Protein AF-A0A7C4H0T0-F1 (afdb_monomer_lite)

pLDDT: mean 77.44, std 15.04, range [39.59, 94.25]

Foldseek 3Di:
DDPPQDWDQDPVVRDTAGWDWDDKDFQDDDPPDGGWIWTWIAGPPPRDIDIDIGDPPDPDD

Sequence (61 aa):
MKDLNYVFYCRRCKKLVKVYEAYVEEKVFPEVKPEFDVATWCCSICGEPIVQVSRKCKPGV

Secondary structure (DSSP, 8-state):
------EEEETTTTEEEEEEEEEEEEEE--TTS--EEEEEEEETTT--EEEEEEE--PPP-

Structure (mmCIF, N/CA/C/O backbone):
data_AF-A0A7C4H0T0-F1
#
_entry.id   AF-A0A7C4H0T0-F1
#
loop_
_atom_site.group_PDB
_atom_site.id
_atom_site.type_symbol
_atom_site.label_atom_id
_atom_site.label_alt_id
_atom_site.label_comp_id
_atom_site.label_asym_id
_atom_site.label_entity_id
_atom_site.label_seq_id
_atom_site.pdbx_PDB_ins_code
_atom_site.Cartn_x
_atom_site.Cartn_y
_atom_site.Cartn_z
_atom_site.occupancy
_atom_site.B_iso_or_equiv
_atom_site.auth_seq_id
_atom_site.auth_comp_id
_atom_site.auth_asym_id
_atom_site.auth_atom_id
_atom_site.pdbx_PDB_model_num
ATOM 1 N N . MET A 1 1 ? 12.529 -5.361 11.367 1.00 47.34 1 MET A N 1
ATOM 2 C CA . MET A 1 1 ? 11.754 -4.522 10.427 1.00 47.34 1 MET A CA 1
ATOM 3 C C . MET A 1 1 ? 11.882 -3.079 10.891 1.00 47.34 1 MET A C 1
ATOM 5 O O . MET A 1 1 ? 11.712 -2.846 12.079 1.00 47.34 1 MET A O 1
ATOM 9 N N . LYS A 1 2 ? 12.291 -2.141 10.026 1.00 48.97 2 LYS A N 1
ATOM 10 C CA . LYS A 1 2 ? 12.312 -0.712 10.384 1.00 48.97 2 LYS A CA 1
ATOM 11 C C . LYS A 1 2 ? 10.866 -0.212 10.395 1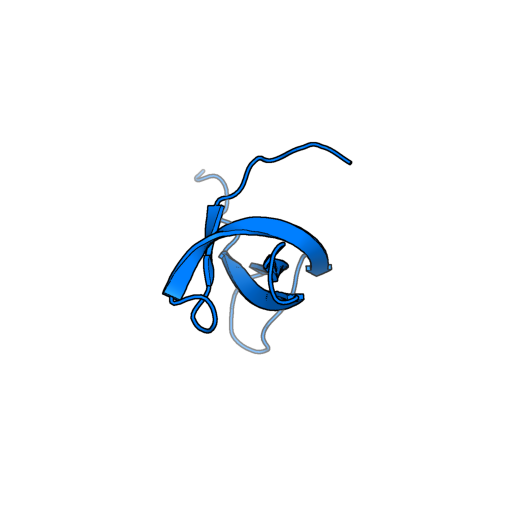.00 48.97 2 LYS A C 1
ATOM 13 O O . LYS A 1 2 ? 10.185 -0.339 9.385 1.00 48.97 2 LYS A O 1
ATOM 18 N N . ASP A 1 3 ? 10.407 0.346 11.510 1.00 53.09 3 ASP A N 1
ATOM 19 C CA . ASP A 1 3 ? 9.114 1.031 11.580 1.00 53.09 3 ASP A CA 1
ATOM 20 C C . ASP A 1 3 ? 9.178 2.326 10.766 1.00 53.09 3 ASP A C 1
ATOM 22 O O . ASP A 1 3 ? 9.638 3.363 11.243 1.00 53.09 3 ASP A O 1
ATOM 26 N N . LEU A 1 4 ? 8.736 2.271 9.512 1.00 65.19 4 LEU A N 1
ATOM 27 C CA . LEU A 1 4 ? 8.756 3.432 8.620 1.00 65.19 4 LEU A CA 1
ATOM 28 C C . LEU A 1 4 ? 7.551 4.374 8.830 1.00 65.19 4 LEU A C 1
ATOM 30 O O . LEU A 1 4 ? 7.471 5.413 8.184 1.00 65.19 4 LEU A O 1
ATOM 34 N N . ASN A 1 5 ? 6.637 4.046 9.761 1.00 72.00 5 ASN A N 1
ATOM 35 C CA . ASN A 1 5 ? 5.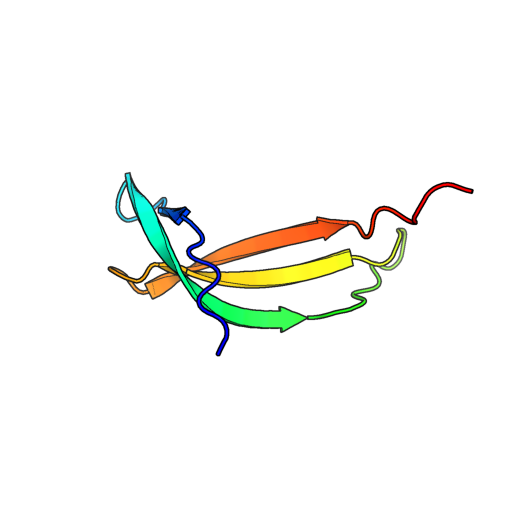455 4.843 10.140 1.00 72.00 5 ASN A CA 1
ATOM 36 C C . ASN A 1 5 ? 4.679 5.434 8.944 1.00 72.00 5 ASN A C 1
ATOM 38 O O . ASN A 1 5 ? 4.145 6.542 9.019 1.00 72.00 5 ASN A O 1
ATOM 42 N N . TYR A 1 6 ? 4.584 4.695 7.838 1.00 82.75 6 TYR A N 1
ATOM 43 C CA . TYR A 1 6 ? 3.840 5.161 6.677 1.00 82.75 6 TYR A CA 1
ATOM 44 C C . TYR A 1 6 ? 2.333 5.134 6.928 1.00 82.75 6 TYR A C 1
ATOM 46 O O . TYR A 1 6 ? 1.782 4.184 7.495 1.00 82.75 6 TYR A O 1
ATOM 54 N N . VAL A 1 7 ? 1.666 6.192 6.471 1.00 87.81 7 VAL A N 1
ATOM 55 C CA . VAL A 1 7 ? 0.216 6.350 6.545 1.00 87.81 7 VAL A CA 1
ATOM 56 C C . VAL A 1 7 ? -0.326 6.498 5.130 1.00 87.81 7 VAL A C 1
ATOM 58 O O . VAL A 1 7 ? 0.042 7.429 4.417 1.00 87.81 7 VAL A O 1
ATOM 61 N N . PHE A 1 8 ? -1.226 5.599 4.738 1.00 88.06 8 PHE A N 1
ATOM 62 C CA . PHE A 1 8 ? -1.888 5.633 3.436 1.00 88.06 8 PHE A CA 1
ATOM 63 C C . PHE A 1 8 ? -3.399 5.744 3.591 1.00 88.06 8 PHE A C 1
ATOM 65 O O . PHE A 1 8 ? -3.986 5.315 4.586 1.00 88.06 8 PHE A O 1
ATOM 72 N N . TYR A 1 9 ? -4.050 6.309 2.577 1.00 89.12 9 TYR A N 1
ATOM 73 C CA . TYR A 1 9 ? -5.502 6.296 2.492 1.00 89.12 9 TYR A CA 1
ATOM 74 C C . TYR A 1 9 ? -5.988 4.915 2.048 1.00 89.12 9 TYR A C 1
ATOM 76 O O . TYR A 1 9 ? -5.768 4.499 0.910 1.00 89.12 9 TYR A O 1
ATOM 84 N N . CYS A 1 10 ? -6.688 4.206 2.932 1.00 91.12 10 CYS A N 1
ATOM 85 C CA . CYS A 1 10 ? -7.326 2.947 2.577 1.00 91.12 10 CYS A CA 1
ATOM 86 C C . CYS A 1 10 ? -8.693 3.222 1.943 1.00 91.12 10 CYS A C 1
ATOM 88 O O . CYS A 1 10 ? -9.604 3.712 2.613 1.00 91.12 10 CYS A O 1
ATOM 90 N N . ARG A 1 11 ? -8.866 2.847 0.669 1.00 90.81 11 ARG A N 1
ATOM 91 C CA . ARG A 1 11 ? -10.134 3.030 -0.064 1.00 90.81 11 ARG A CA 1
ATOM 92 C C . ARG A 1 11 ? -11.306 2.267 0.562 1.00 90.81 11 ARG A C 1
ATOM 94 O O . ARG A 1 11 ? -12.440 2.729 0.480 1.00 90.81 11 ARG A O 1
ATOM 101 N N . ARG A 1 12 ? -11.033 1.142 1.232 1.00 93.31 12 ARG A N 1
ATOM 102 C CA . ARG A 1 12 ? -12.045 0.324 1.916 1.00 93.31 12 ARG A CA 1
ATOM 103 C C . ARG A 1 12 ? -12.452 0.900 3.274 1.00 93.31 12 ARG A C 1
ATOM 105 O O . ARG A 1 12 ? -13.639 1.038 3.543 1.00 93.31 12 ARG A O 1
ATOM 112 N N . CYS A 1 13 ? -11.488 1.294 4.110 1.00 92.25 13 CYS A N 1
ATOM 113 C CA . CYS A 1 13 ? -11.769 1.931 5.406 1.00 92.25 13 CYS A CA 1
ATOM 114 C C . CYS A 1 13 ? -12.152 3.417 5.294 1.00 92.25 13 CYS A C 1
ATOM 116 O O . CYS A 1 13 ? -12.562 4.004 6.293 1.00 92.25 13 CYS A O 1
ATOM 118 N N . LYS A 1 14 ? -11.967 4.027 4.115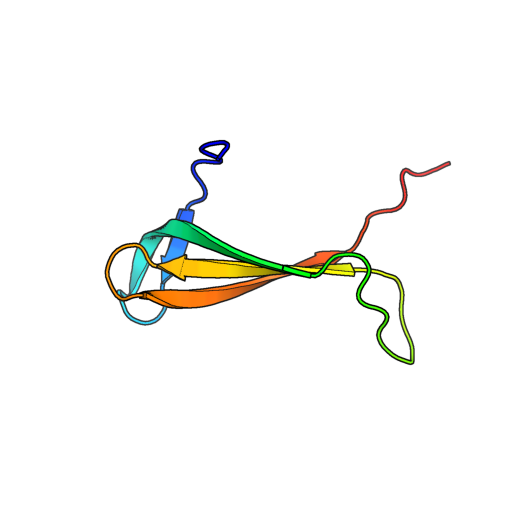 1.00 94.25 14 LYS A N 1
ATOM 119 C CA . LYS A 1 14 ? -12.197 5.448 3.812 1.00 94.25 14 LYS A CA 1
ATOM 120 C C . LYS A 1 14 ? -11.486 6.421 4.762 1.00 94.25 14 LYS A C 1
ATOM 122 O O . LYS A 1 14 ? -11.970 7.522 5.004 1.00 94.25 14 LYS A O 1
ATOM 127 N N . LYS A 1 15 ? -10.327 6.028 5.293 1.00 93.38 15 LYS A N 1
ATOM 128 C CA . LYS A 1 15 ? -9.530 6.830 6.231 1.00 93.38 15 LYS A CA 1
ATOM 129 C C . LYS A 1 15 ? -8.036 6.607 6.031 1.00 93.38 15 LYS A C 1
ATOM 131 O O . LYS A 1 15 ? -7.621 5.622 5.417 1.00 93.38 15 LYS A O 1
ATOM 136 N N . LEU A 1 16 ? -7.248 7.525 6.579 1.00 92.50 16 LEU A N 1
ATOM 137 C CA . LEU A 1 16 ? -5.803 7.382 6.700 1.00 92.50 16 LEU A CA 1
ATOM 138 C C . LEU A 1 16 ? -5.484 6.330 7.769 1.00 92.50 16 LEU A C 1
ATOM 140 O O . LEU A 1 16 ? -5.994 6.394 8.888 1.00 92.50 16 LEU A O 1
ATOM 144 N N . VAL A 1 17 ? -4.677 5.339 7.407 1.00 90.69 17 VAL A N 1
ATOM 145 C CA . VAL A 1 17 ? -4.315 4.205 8.264 1.00 90.69 17 VAL A CA 1
ATOM 146 C C . VAL A 1 17 ? -2.819 3.952 8.196 1.00 90.69 17 VAL A C 1
ATOM 148 O O . VAL A 1 17 ? -2.192 4.187 7.163 1.00 90.69 17 VAL A O 1
ATOM 151 N N . LYS A 1 18 ? -2.260 3.421 9.286 1.00 90.44 18 LYS A N 1
ATOM 152 C CA . LYS A 1 18 ? -0.930 2.814 9.244 1.00 90.44 18 LYS A CA 1
ATOM 153 C C . LYS A 1 18 ? -0.957 1.590 8.332 1.00 90.44 18 LYS A C 1
ATOM 155 O O . LYS A 1 18 ? -1.968 0.886 8.254 1.00 90.44 18 LYS A O 1
ATOM 160 N N . VAL A 1 19 ? 0.158 1.337 7.667 1.00 87.56 19 VAL A N 1
ATOM 161 C CA . VAL A 1 19 ? 0.334 0.155 6.826 1.00 87.56 19 VAL A CA 1
ATOM 162 C C . VAL A 1 19 ? 1.526 -0.664 7.293 1.00 87.56 19 VAL A C 1
ATOM 164 O O . VAL A 1 19 ? 2.426 -0.135 7.942 1.00 87.56 19 VAL A O 1
ATOM 167 N N . TYR A 1 20 ? 1.528 -1.945 6.946 1.00 86.06 20 TYR A N 1
ATOM 168 C CA . TYR A 1 20 ? 2.720 -2.782 7.019 1.00 86.06 20 TYR A CA 1
ATOM 169 C C . TYR A 1 20 ? 3.194 -3.122 5.606 1.00 86.06 20 TYR A C 1
ATOM 171 O O . TYR A 1 20 ? 2.389 -3.184 4.672 1.00 86.06 20 TYR A O 1
ATOM 179 N N . GLU A 1 21 ? 4.503 -3.293 5.448 1.00 83.12 21 GLU A N 1
ATOM 180 C CA . GLU A 1 21 ? 5.106 -3.740 4.193 1.00 83.12 21 GLU A CA 1
ATOM 181 C C . GLU A 1 21 ? 4.761 -5.213 3.980 1.00 83.12 21 GLU A C 1
ATOM 183 O O . GLU A 1 21 ? 5.030 -6.038 4.855 1.00 83.12 21 GLU A O 1
ATOM 188 N N . ALA A 1 22 ? 4.131 -5.539 2.853 1.00 82.44 22 ALA A N 1
ATOM 189 C CA . ALA A 1 22 ? 3.821 -6.919 2.503 1.00 82.44 22 ALA A CA 1
ATOM 190 C C . ALA A 1 22 ? 4.875 -7.485 1.551 1.00 82.44 22 ALA A C 1
ATOM 192 O O . ALA A 1 22 ? 5.405 -8.568 1.787 1.00 82.44 22 ALA A O 1
ATOM 193 N N . TYR A 1 23 ? 5.178 -6.748 0.481 1.00 83.44 23 TYR A N 1
ATOM 194 C CA . TYR A 1 23 ? 6.112 -7.187 -0.548 1.00 83.44 23 TYR A CA 1
ATOM 195 C C . TYR A 1 23 ? 6.732 -5.993 -1.271 1.00 83.44 23 TYR A C 1
ATOM 197 O O . TYR A 1 23 ? 6.035 -5.015 -1.536 1.00 83.44 23 TYR A O 1
ATOM 205 N N . VAL A 1 24 ? 8.018 -6.075 -1.608 1.00 83.19 24 VAL A N 1
ATOM 206 C CA . VAL A 1 24 ? 8.728 -5.047 -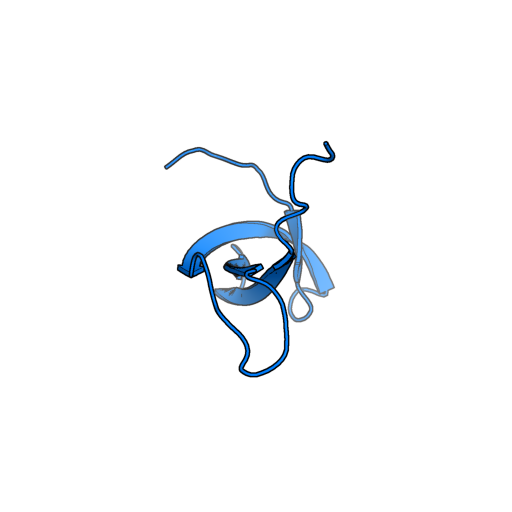2.376 1.00 83.19 24 VAL A CA 1
ATOM 207 C C . VAL A 1 24 ? 9.459 -5.714 -3.534 1.00 83.19 24 VAL A C 1
ATOM 209 O O . VAL A 1 24 ? 10.251 -6.631 -3.325 1.00 83.19 24 VAL A O 1
ATOM 212 N N . GLU A 1 25 ? 9.200 -5.237 -4.746 1.00 83.06 25 GLU A N 1
ATOM 213 C CA . GLU A 1 25 ? 9.923 -5.600 -5.963 1.00 83.06 25 GLU A CA 1
ATOM 214 C C . GLU A 1 25 ? 10.837 -4.446 -6.352 1.00 83.06 25 GLU A C 1
ATOM 216 O O . GLU A 1 25 ? 10.379 -3.337 -6.638 1.00 83.06 25 GLU A O 1
ATOM 221 N N . GLU A 1 26 ? 12.139 -4.702 -6.374 1.00 80.62 26 GLU A N 1
ATOM 222 C CA . GLU A 1 26 ? 13.134 -3.711 -6.769 1.00 80.62 26 GLU A CA 1
ATOM 223 C C . GLU A 1 26 ? 13.543 -3.890 -8.234 1.00 80.62 26 GLU A C 1
ATOM 225 O O . GLU A 1 26 ? 13.641 -5.015 -8.724 1.00 80.62 26 GLU A O 1
ATOM 230 N N . LYS A 1 27 ? 13.869 -2.782 -8.917 1.00 71.25 27 LYS A N 1
ATOM 231 C CA . LYS A 1 27 ? 14.370 -2.781 -10.312 1.00 71.25 27 LYS A CA 1
ATOM 232 C C . LYS A 1 27 ? 13.427 -3.485 -11.297 1.00 71.25 27 LYS A C 1
ATOM 234 O O . LYS A 1 27 ? 13.855 -4.254 -12.156 1.00 71.25 27 LYS A O 1
ATOM 239 N N . VAL A 1 28 ? 12.134 -3.194 -11.199 1.00 75.31 28 VAL A N 1
ATOM 240 C CA . VAL A 1 28 ? 11.157 -3.645 -12.188 1.00 75.31 28 VAL A CA 1
ATOM 241 C C . VAL A 1 28 ? 11.397 -2.879 -13.491 1.00 75.31 28 VAL A C 1
ATOM 243 O O . VAL A 1 28 ? 11.346 -1.646 -13.524 1.00 75.31 28 VAL A O 1
ATOM 246 N N . PHE A 1 29 ? 11.678 -3.617 -14.565 1.00 66.38 29 PHE A N 1
ATOM 247 C CA . PHE A 1 29 ? 11.859 -3.079 -15.912 1.00 66.38 29 PHE A CA 1
ATOM 248 C C . PHE A 1 29 ? 10.550 -3.219 -16.697 1.00 66.38 29 PHE A C 1
ATOM 250 O O . PHE A 1 29 ? 10.203 -4.333 -17.093 1.00 66.38 29 PHE A O 1
ATOM 257 N N . PRO A 1 30 ? 9.803 -2.134 -16.963 1.00 64.62 30 PRO A N 1
ATOM 258 C CA . PRO A 1 30 ? 8.768 -2.187 -17.983 1.00 64.62 30 PRO A CA 1
ATOM 259 C C . PRO A 1 30 ? 9.449 -2.252 -19.358 1.00 64.62 30 PRO A C 1
ATOM 261 O O . PRO A 1 30 ? 10.467 -1.599 -19.582 1.00 64.62 30 PRO A O 1
ATOM 264 N N . GLU A 1 31 ? 8.847 -2.960 -20.310 1.00 65.81 31 GLU A N 1
ATOM 265 C CA . GLU A 1 31 ? 9.398 -3.199 -21.657 1.00 65.81 31 GLU A CA 1
ATOM 266 C C . GLU A 1 31 ? 9.777 -1.916 -22.439 1.00 65.81 31 GLU A C 1
ATOM 268 O O . GLU A 1 31 ? 10.454 -1.990 -23.459 1.00 65.81 31 GLU A O 1
ATOM 273 N N . VAL A 1 32 ? 9.361 -0.726 -21.974 1.00 64.19 32 VAL A N 1
ATOM 274 C CA . VAL A 1 32 ? 9.491 0.556 -22.694 1.00 64.19 32 VAL A CA 1
ATOM 275 C C . VAL A 1 32 ? 10.083 1.708 -21.840 1.00 64.19 32 VAL A C 1
ATOM 277 O O . VAL A 1 32 ? 10.302 2.797 -22.369 1.00 64.19 32 VAL A O 1
ATOM 280 N N . LYS A 1 33 ? 10.340 1.560 -20.522 1.00 56.53 33 LYS A N 1
ATOM 281 C CA . LYS A 1 33 ? 10.620 2.709 -19.606 1.00 56.53 33 LYS A CA 1
ATOM 282 C C . LYS A 1 33 ? 11.542 2.376 -18.397 1.00 56.53 33 LYS A C 1
ATOM 284 O O . LYS A 1 33 ? 11.859 1.213 -18.200 1.00 56.53 33 LYS A O 1
ATOM 289 N N . PRO A 1 34 ? 12.043 3.371 -17.623 1.00 61.69 34 PRO A N 1
ATOM 290 C CA . PRO A 1 34 ? 13.134 3.172 -16.652 1.00 61.69 34 PRO A CA 1
ATOM 291 C C . PRO A 1 34 ? 12.750 2.325 -15.431 1.00 61.69 34 PRO A C 1
ATOM 293 O O . PRO A 1 34 ? 11.575 2.257 -15.078 1.00 61.69 34 PRO A O 1
ATOM 296 N N . GLU A 1 35 ? 13.773 1.767 -14.771 1.00 74.94 35 GLU A N 1
ATOM 297 C CA . GLU A 1 35 ? 13.677 1.006 -13.518 1.00 74.94 35 GLU A CA 1
ATOM 298 C C . GLU A 1 35 ? 12.863 1.756 -12.453 1.00 74.94 35 GLU A C 1
ATOM 300 O O . GLU A 1 35 ? 13.147 2.911 -12.104 1.00 74.94 35 GLU A O 1
ATOM 305 N N . PHE A 1 36 ? 11.865 1.077 -11.903 1.00 78.62 36 PHE A N 1
ATOM 306 C CA . PHE A 1 36 ? 11.121 1.536 -10.739 1.00 78.62 36 PHE A CA 1
ATOM 307 C C . PHE A 1 36 ? 11.018 0.423 -9.704 1.00 78.62 36 PHE A C 1
ATOM 309 O O . PHE A 1 36 ? 11.167 -0.755 -10.022 1.00 78.62 36 PHE A O 1
ATOM 316 N N . ASP A 1 37 ? 10.761 0.820 -8.465 1.00 81.12 37 ASP A N 1
ATOM 317 C CA . ASP A 1 37 ? 10.468 -0.120 -7.392 1.00 81.12 37 ASP A CA 1
ATOM 318 C C . ASP A 1 37 ? 8.950 -0.134 -7.157 1.00 81.12 37 ASP A C 1
ATOM 320 O O . ASP A 1 37 ? 8.278 0.906 -7.246 1.00 81.12 37 ASP A O 1
ATOM 324 N N . VAL A 1 38 ? 8.407 -1.318 -6.889 1.00 83.56 38 VAL A N 1
ATOM 325 C CA . VAL A 1 38 ? 7.001 -1.543 -6.553 1.00 83.56 38 VAL A CA 1
ATOM 326 C C . VAL A 1 38 ? 6.941 -2.003 -5.109 1.00 83.56 38 VAL A C 1
ATOM 328 O O . VAL A 1 38 ? 7.414 -3.082 -4.775 1.00 83.56 38 VAL A O 1
ATOM 331 N N . ALA A 1 39 ? 6.339 -1.197 -4.245 1.00 85.25 39 ALA A N 1
ATOM 332 C CA . ALA A 1 39 ? 6.070 -1.576 -2.868 1.00 85.25 39 ALA A CA 1
ATOM 333 C C . ALA A 1 39 ? 4.576 -1.858 -2.702 1.00 85.25 39 ALA A C 1
ATOM 335 O O . ALA A 1 39 ? 3.726 -1.014 -2.997 1.00 85.25 39 ALA A O 1
ATOM 336 N N . THR A 1 40 ? 4.252 -3.046 -2.209 1.00 88.06 40 THR A N 1
ATOM 337 C CA . THR A 1 40 ? 2.908 -3.425 -1.785 1.00 88.06 40 THR A CA 1
ATOM 338 C C . THR A 1 40 ? 2.813 -3.290 -0.275 1.00 88.06 40 THR A C 1
ATOM 340 O O . THR A 1 40 ? 3.463 -4.009 0.487 1.00 88.06 40 THR A O 1
ATOM 343 N N . TRP A 1 41 ? 1.956 -2.372 0.149 1.00 89.56 41 TRP A N 1
ATOM 344 C CA . TRP A 1 41 ? 1.603 -2.138 1.539 1.00 89.56 41 TRP A CA 1
ATOM 345 C C . TRP A 1 41 ? 0.235 -2.736 1.832 1.00 89.56 41 TRP A C 1
ATOM 347 O O . TRP A 1 41 ? -0.616 -2.784 0.950 1.00 89.56 41 TRP A O 1
ATOM 357 N N . CYS A 1 42 ? -0.034 -3.112 3.075 1.00 89.44 42 CYS A N 1
ATOM 358 C CA . CYS A 1 42 ? -1.359 -3.570 3.482 1.00 89.44 42 CYS A CA 1
ATOM 359 C C . CYS A 1 42 ? -1.932 -2.687 4.587 1.00 89.44 42 CYS A C 1
ATOM 361 O O . CYS A 1 42 ? -1.247 -2.326 5.548 1.00 89.44 42 CYS A O 1
ATOM 363 N N . CYS A 1 43 ? -3.219 -2.358 4.470 1.00 91.19 43 CYS A N 1
ATOM 364 C CA . CYS A 1 43 ? -3.962 -1.665 5.518 1.00 91.19 43 CYS A CA 1
ATOM 365 C C . CYS A 1 43 ? -3.931 -2.480 6.818 1.00 91.19 43 CYS A C 1
ATOM 367 O O . CYS A 1 43 ? -4.394 -3.620 6.841 1.00 91.19 43 CYS A O 1
ATOM 369 N N . SER A 1 44 ? -3.481 -1.881 7.924 1.00 90.12 44 SER A N 1
ATOM 370 C CA . SER A 1 44 ? -3.407 -2.575 9.219 1.00 90.12 44 SER A CA 1
ATOM 371 C C . SER A 1 44 ? -4.768 -2.954 9.817 1.00 90.12 44 SER A C 1
ATOM 373 O O . SER A 1 44 ? -4.820 -3.703 10.785 1.00 90.12 44 SER A O 1
ATOM 375 N N . ILE A 1 45 ? -5.868 -2.433 9.262 1.00 91.56 45 ILE A N 1
ATOM 376 C CA . ILE A 1 45 ? -7.228 -2.642 9.779 1.00 91.56 45 ILE A CA 1
ATOM 377 C C . ILE A 1 45 ? -7.985 -3.696 8.973 1.00 91.56 45 ILE A C 1
ATOM 379 O O . ILE A 1 45 ? -8.616 -4.570 9.556 1.00 91.56 45 ILE A O 1
ATOM 383 N N . CYS A 1 46 ? -7.975 -3.597 7.641 1.00 92.62 46 CYS A N 1
ATOM 384 C CA . CYS A 1 46 ? -8.765 -4.485 6.776 1.00 92.62 46 CYS A CA 1
ATOM 385 C C . CYS A 1 46 ? -7.927 -5.381 5.859 1.00 92.62 46 CYS A C 1
ATOM 387 O O . CYS A 1 46 ? -8.506 -6.158 5.108 1.00 92.62 46 CYS A O 1
ATOM 389 N N . GLY A 1 47 ? -6.597 -5.259 5.882 1.00 88.69 47 GLY A N 1
ATOM 390 C CA . GLY A 1 47 ? -5.694 -6.056 5.050 1.00 88.69 47 GLY A CA 1
ATOM 391 C 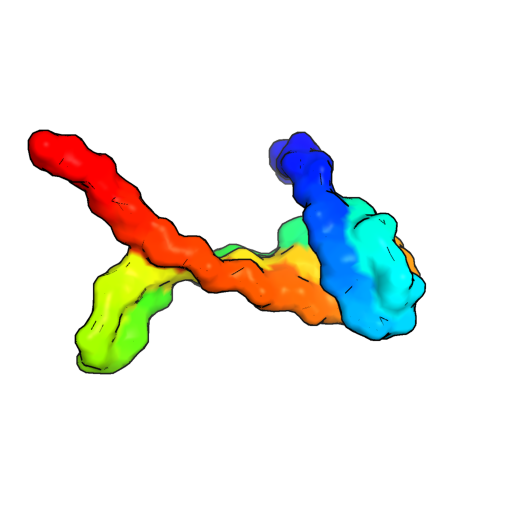C . GLY A 1 47 ? -5.691 -5.696 3.563 1.00 88.69 47 GLY A C 1
ATOM 392 O O . GLY A 1 47 ? -4.978 -6.335 2.802 1.00 88.69 47 GLY A O 1
ATOM 393 N N . GLU A 1 48 ? -6.460 -4.686 3.139 1.00 91.38 48 GLU A N 1
ATOM 394 C CA . GLU A 1 48 ? -6.524 -4.275 1.733 1.00 91.38 48 GLU A CA 1
ATOM 395 C C . GLU A 1 48 ? -5.134 -3.849 1.216 1.00 91.38 48 GLU A C 1
ATOM 397 O O . GLU A 1 48 ? -4.494 -3.010 1.873 1.00 91.38 48 GLU A O 1
ATOM 402 N N . PRO A 1 49 ? -4.681 -4.376 0.060 1.00 88.38 49 PRO A N 1
ATOM 403 C CA . PRO A 1 49 ? -3.393 -4.024 -0.518 1.00 88.38 49 PRO A CA 1
ATOM 404 C C . PRO A 1 49 ? 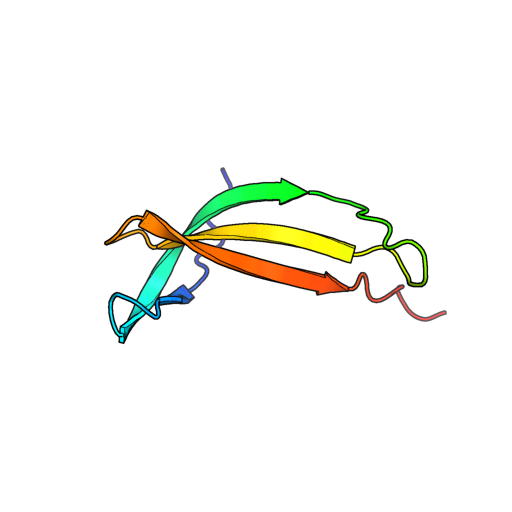-3.414 -2.615 -1.125 1.00 88.38 49 PRO A C 1
ATOM 406 O O . PRO A 1 49 ? -4.393 -2.165 -1.722 1.00 88.38 49 PRO A O 1
ATOM 409 N N . ILE A 1 50 ? -2.299 -1.909 -0.984 1.00 87.56 50 ILE A N 1
ATOM 410 C CA . ILE A 1 50 ? -2.053 -0.556 -1.471 1.00 87.56 50 ILE A CA 1
ATOM 411 C C . ILE A 1 50 ? -0.702 -0.586 -2.188 1.00 87.56 50 ILE A C 1
ATOM 413 O O . ILE A 1 50 ? 0.346 -0.673 -1.551 1.00 87.56 50 ILE A O 1
ATOM 417 N N . VAL A 1 51 ? -0.733 -0.525 -3.519 1.00 84.56 51 VAL A N 1
ATOM 418 C CA . VAL A 1 51 ? 0.475 -0.568 -4.354 1.00 84.56 51 VAL A CA 1
ATOM 419 C C . VAL A 1 51 ? 1.010 0.845 -4.565 1.00 84.56 51 VAL A C 1
ATOM 421 O O . VAL A 1 51 ? 0.291 1.732 -5.031 1.00 84.56 51 VAL A O 1
ATOM 424 N N . GLN A 1 52 ? 2.282 1.048 -4.239 1.00 79.25 52 GLN A N 1
ATOM 425 C CA . GLN A 1 52 ? 3.037 2.264 -4.500 1.00 79.25 52 GLN A CA 1
ATOM 426 C C . GLN A 1 52 ? 4.128 1.969 -5.529 1.00 79.25 52 GLN A C 1
ATOM 428 O O . GLN A 1 52 ? 4.931 1.060 -5.350 1.00 79.25 52 GLN A O 1
ATOM 433 N N . VAL A 1 53 ? 4.179 2.775 -6.588 1.00 78.44 53 VAL A N 1
ATOM 434 C CA . VAL A 1 53 ? 5.233 2.708 -7.605 1.00 78.44 53 VAL A CA 1
ATOM 435 C C . VAL A 1 53 ? 6.100 3.952 -7.470 1.00 78.44 53 VAL A C 1
ATOM 437 O O . VAL A 1 53 ? 5.626 5.067 -7.705 1.00 78.44 53 VAL A O 1
ATOM 440 N N . SER A 1 54 ? 7.363 3.782 -7.090 1.00 74.69 54 SER A N 1
ATOM 441 C CA . SER A 1 54 ? 8.341 4.871 -7.031 1.00 74.69 54 SER A CA 1
ATOM 442 C C . SER A 1 54 ? 9.322 4.753 -8.187 1.00 74.69 54 SER A C 1
ATOM 444 O O . SER A 1 54 ? 10.035 3.760 -8.316 1.00 74.69 54 SER A O 1
ATOM 446 N N . ARG A 1 55 ? 9.401 5.793 -9.025 1.00 65.44 55 ARG A N 1
ATOM 447 C CA . ARG A 1 55 ? 10.501 5.906 -9.990 1.00 65.44 55 ARG A CA 1
ATOM 448 C C . ARG A 1 55 ? 11.800 6.102 -9.222 1.00 65.44 55 ARG A C 1
ATOM 450 O O . ARG A 1 55 ? 11.848 6.966 -8.345 1.00 65.44 55 ARG A O 1
ATOM 457 N N . LYS A 1 56 ? 12.869 5.404 -9.610 1.00 58.53 56 LYS A N 1
ATOM 458 C CA . LYS A 1 56 ? 14.210 5.829 -9.208 1.00 58.53 56 LYS A CA 1
ATOM 459 C C . LYS A 1 56 ? 14.486 7.166 -9.888 1.00 58.53 56 LYS A C 1
ATOM 461 O O . LYS A 1 56 ? 14.796 7.221 -11.077 1.00 58.53 56 LYS A O 1
ATOM 466 N N . CYS A 1 57 ? 14.331 8.266 -9.150 1.00 48.62 57 CYS A N 1
ATOM 467 C CA . CYS A 1 57 ? 15.013 9.501 -9.509 1.00 48.62 57 CYS A CA 1
ATOM 468 C C . CYS A 1 57 ? 16.499 9.149 -9.528 1.00 48.62 57 CYS A C 1
ATOM 470 O O . CYS A 1 57 ? 17.087 8.908 -8.475 1.00 48.62 57 CYS A O 1
ATOM 472 N N . LYS A 1 58 ? 17.097 9.053 -10.721 1.00 52.41 58 LYS A N 1
ATOM 473 C CA . LYS A 1 58 ? 18.555 9.051 -10.823 1.00 52.41 58 LYS A CA 1
ATOM 474 C C . LYS A 1 58 ? 19.041 10.281 -10.043 1.00 52.41 58 LYS A C 1
ATOM 476 O O . LYS A 1 58 ? 18.475 11.354 -10.274 1.00 52.41 58 LYS A O 1
ATOM 481 N N . PRO A 1 59 ? 20.010 10.160 -9.119 1.00 43.28 59 PRO A N 1
ATOM 482 C CA . PRO A 1 59 ? 20.665 11.344 -8.589 1.00 43.28 59 PRO A CA 1
ATOM 483 C C . PRO A 1 59 ? 21.196 12.127 -9.793 1.00 43.28 59 PRO A C 1
ATOM 485 O O . PRO A 1 59 ? 21.880 11.563 -10.649 1.00 43.28 59 PRO A O 1
ATOM 488 N N . GLY A 1 60 ? 20.740 13.373 -9.921 1.00 48.47 60 GLY A N 1
ATOM 489 C CA . GLY A 1 60 ? 21.182 14.272 -10.977 1.00 48.47 60 GLY A CA 1
ATOM 490 C C . GLY A 1 60 ? 22.693 14.442 -10.899 1.00 48.47 60 GLY A C 1
ATOM 491 O O . GLY A 1 60 ? 23.239 14.586 -9.805 1.00 48.47 60 GLY A O 1
ATOM 492 N N . VAL A 1 61 ? 23.311 14.345 -12.073 1.00 39.59 61 VAL A N 1
ATOM 493 C CA . VAL A 1 61 ? 24.691 14.735 -12.384 1.00 39.59 61 VAL A CA 1
ATOM 494 C C . VAL A 1 61 ? 24.924 16.190 -11.996 1.00 39.59 61 VAL A C 1
ATOM 496 O O . VAL A 1 61 ? 23.986 16.993 -12.214 1.00 39.59 61 VAL A O 1
#

Radius of gyration: 13.64 Å; chains: 1; bounding box: 37×22×34 Å